Protein AF-A0A085F1J5-F1 (afdb_monomer_lite)

Foldseek 3Di:
DDDDPPPDPPPPPPFPPWDKDWCPPPDQVCSQVVVCVVCVVPDDDDPDDPDPTGKTKMKTWGDDPPDIDIDIDIDDDDD

Radius of gyration: 20.01 Å; chains: 1; bounding box: 60×41×41 Å

Structure (mmCIF, N/CA/C/O backbone):
data_AF-A0A085F1J5-F1
#
_entry.id   AF-A0A085F1J5-F1
#
loop_
_atom_site.group_PDB
_atom_site.id
_atom_site.type_symbol
_atom_site.label_atom_id
_atom_site.label_alt_id
_atom_site.label_comp_id
_atom_site.label_asym_id
_atom_site.label_entity_id
_atom_site.label_seq_id
_atom_site.pdbx_PDB_ins_code
_atom_site.Cartn_x
_atom_site.Cartn_y
_atom_site.Cartn_z
_atom_site.occupancy
_atom_site.B_iso_or_equiv
_atom_site.auth_seq_id
_atom_site.auth_comp_id
_atom_site.auth_asym_id
_atom_site.auth_atom_id
_atom_site.pdbx_PDB_model_num
ATOM 1 N N . MET A 1 1 ? 50.979 28.424 -20.241 1.00 43.66 1 MET A N 1
ATOM 2 C CA . MET A 1 1 ? 50.511 28.177 -18.862 1.00 43.66 1 MET A CA 1
ATOM 3 C C . MET A 1 1 ? 49.110 28.756 -18.746 1.00 43.66 1 MET A C 1
ATOM 5 O O . MET A 1 1 ? 48.961 29.914 -18.385 1.00 43.66 1 MET A O 1
ATOM 9 N N . LEU A 1 2 ? 48.105 27.990 -19.172 1.00 42.03 2 LEU A N 1
ATOM 10 C CA . LEU A 1 2 ? 46.689 28.297 -18.968 1.00 42.03 2 LEU A CA 1
ATOM 11 C C . LEU A 1 2 ? 46.179 27.232 -18.005 1.00 42.03 2 LEU A C 1
ATOM 13 O O . LEU A 1 2 ? 46.324 26.043 -18.282 1.00 42.03 2 LEU A O 1
ATOM 17 N N . GLY A 1 3 ? 45.707 27.676 -16.845 1.00 43.25 3 GLY A N 1
ATOM 18 C CA . GLY A 1 3 ? 45.069 26.812 -15.870 1.00 43.25 3 GLY A CA 1
ATOM 19 C C . GLY A 1 3 ? 43.688 26.407 -16.363 1.00 43.25 3 GLY A C 1
ATOM 20 O O . GLY A 1 3 ? 42.913 27.257 -16.794 1.00 43.25 3 GLY A O 1
ATOM 21 N N . ASP A 1 4 ? 43.391 25.121 -16.255 1.00 39.38 4 ASP A N 1
ATOM 22 C CA . ASP A 1 4 ? 42.028 24.626 -16.150 1.00 39.38 4 ASP A CA 1
ATOM 23 C C . ASP A 1 4 ? 41.934 23.936 -14.790 1.00 39.38 4 ASP A C 1
ATOM 25 O O . ASP A 1 4 ? 42.405 22.815 -14.580 1.00 39.38 4 ASP A O 1
ATOM 29 N N . SER A 1 5 ? 41.400 24.687 -13.832 1.00 51.59 5 SER A N 1
ATOM 30 C CA . SER A 1 5 ? 40.830 24.131 -12.618 1.00 51.59 5 SER A CA 1
ATOM 31 C C . SER A 1 5 ? 39.517 23.468 -13.011 1.00 51.59 5 SER A C 1
ATOM 33 O O . SER A 1 5 ? 38.463 24.103 -12.955 1.00 51.59 5 SER A O 1
ATOM 35 N N . SER A 1 6 ? 39.570 22.192 -13.385 1.00 51.28 6 SER A N 1
ATOM 36 C CA . SER A 1 6 ? 38.368 21.383 -13.563 1.00 51.28 6 SER A CA 1
ATOM 37 C C . SER A 1 6 ? 37.775 21.088 -12.185 1.00 51.28 6 SER A C 1
ATOM 39 O O . SER A 1 6 ? 38.055 20.076 -11.542 1.00 51.28 6 SER A O 1
ATOM 41 N N . GLY A 1 7 ? 37.008 22.066 -11.702 1.00 41.09 7 GLY A N 1
ATOM 42 C CA . GLY A 1 7 ? 36.172 21.987 -10.519 1.00 41.09 7 GLY A CA 1
ATOM 43 C C . GLY A 1 7 ? 35.117 20.903 -10.695 1.00 41.09 7 GLY A C 1
ATOM 44 O O . GLY A 1 7 ? 34.507 20.769 -11.755 1.00 41.09 7 GLY A O 1
ATOM 45 N N . GLY A 1 8 ? 34.936 20.110 -9.641 1.00 51.25 8 GLY A N 1
ATOM 46 C CA . GLY A 1 8 ? 34.025 18.981 -9.627 1.00 51.25 8 GLY A CA 1
ATOM 47 C C . GLY A 1 8 ? 32.598 19.399 -9.955 1.00 51.25 8 GLY A C 1
ATOM 48 O O . GLY A 1 8 ? 31.959 20.133 -9.204 1.00 51.25 8 GLY A O 1
ATOM 49 N N . VAL A 1 9 ? 32.070 18.849 -11.043 1.00 46.03 9 VAL A N 1
ATOM 50 C CA . VAL A 1 9 ? 30.629 18.731 -11.223 1.00 46.03 9 VAL A CA 1
ATOM 51 C C . VAL A 1 9 ? 30.221 17.505 -10.421 1.00 46.03 9 VAL A C 1
ATOM 53 O O . VAL A 1 9 ? 30.142 16.391 -10.934 1.00 46.03 9 VAL A O 1
ATOM 56 N N . GLY A 1 10 ? 30.021 17.701 -9.117 1.00 47.59 10 GLY A N 1
ATOM 57 C CA . GLY A 1 10 ? 29.155 16.813 -8.360 1.00 47.59 10 GLY A CA 1
ATOM 58 C C . GLY A 1 10 ? 27.784 16.929 -9.001 1.00 47.59 10 GLY A C 1
ATOM 59 O O . GLY A 1 10 ? 27.044 17.861 -8.699 1.00 47.59 10 GLY A O 1
ATOM 60 N N . ALA A 1 11 ? 27.496 16.058 -9.968 1.00 53.16 11 ALA A N 1
ATOM 61 C CA . ALA A 1 11 ? 26.168 15.929 -10.526 1.00 53.16 11 ALA A CA 1
ATOM 62 C C . ALA A 1 11 ? 25.256 15.625 -9.339 1.00 53.16 11 ALA A C 1
ATOM 64 O O . ALA A 1 11 ? 25.309 14.532 -8.775 1.00 53.16 11 ALA A O 1
ATOM 65 N N . ASN A 1 12 ? 24.491 16.626 -8.897 1.00 53.31 12 ASN A N 1
ATOM 66 C CA . ASN A 1 12 ? 23.381 16.393 -7.995 1.00 53.31 12 ASN A CA 1
ATOM 67 C C . ASN A 1 12 ? 22.492 15.413 -8.746 1.00 53.31 12 ASN A C 1
ATOM 69 O O . ASN A 1 12 ? 21.873 15.792 -9.737 1.00 53.31 12 ASN A O 1
ATOM 73 N N . ALA A 1 13 ? 22.545 14.140 -8.355 1.00 56.09 13 ALA A N 1
ATOM 74 C CA . ALA A 1 13 ? 21.696 13.121 -8.929 1.00 56.09 13 ALA A CA 1
ATOM 75 C C . ALA A 1 13 ? 20.266 13.584 -8.667 1.00 56.09 13 ALA A C 1
ATOM 77 O O . ALA A 1 13 ? 19.799 13.568 -7.527 1.00 56.09 13 ALA A O 1
ATOM 78 N N . GLU A 1 14 ? 19.626 14.106 -9.706 1.00 52.16 14 GLU A N 1
ATOM 79 C CA . GLU A 1 14 ? 18.243 14.528 -9.655 1.00 52.16 14 GLU A CA 1
ATOM 80 C C . GLU A 1 14 ? 17.450 13.249 -9.408 1.00 52.16 14 GLU A C 1
ATOM 82 O O . GLU A 1 14 ? 17.333 12.388 -10.281 1.00 52.16 14 GLU A O 1
ATOM 87 N N . VAL A 1 15 ? 17.050 13.042 -8.151 1.00 57.34 15 VAL A N 1
ATOM 88 C CA . VAL A 1 15 ? 16.300 11.855 -7.761 1.00 57.34 15 VAL A CA 1
ATOM 89 C C . VAL A 1 15 ? 15.005 11.909 -8.571 1.00 57.34 15 VAL A C 1
ATOM 91 O O . VAL A 1 15 ? 14.268 12.888 -8.420 1.00 57.34 15 VAL A O 1
ATOM 94 N N . PRO A 1 16 ? 14.720 10.914 -9.433 1.00 61.00 16 PRO A N 1
ATOM 95 C CA . PRO A 1 16 ? 13.507 10.914 -10.239 1.00 61.00 16 PRO A CA 1
ATOM 96 C C . PRO A 1 16 ? 12.300 11.151 -9.336 1.00 61.00 16 PRO A C 1
ATOM 98 O O . PRO A 1 16 ? 12.275 10.626 -8.221 1.00 61.00 16 PRO A O 1
ATOM 101 N N . ALA A 1 17 ? 11.320 11.943 -9.779 1.00 65.50 17 ALA A N 1
ATOM 102 C CA . ALA A 1 17 ? 10.108 12.199 -9.004 1.00 65.5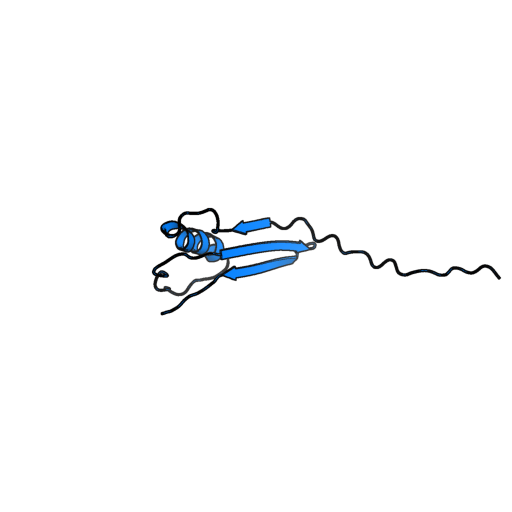0 17 ALA A CA 1
ATOM 103 C C . ALA A 1 17 ? 9.454 10.856 -8.633 1.00 65.50 17 ALA A C 1
ATOM 105 O O . ALA A 1 17 ? 8.872 10.175 -9.475 1.00 65.50 17 ALA A O 1
ATOM 106 N N . GLY A 1 18 ? 9.651 10.432 -7.385 1.00 74.88 18 GLY A N 1
ATOM 107 C CA . GLY A 1 18 ? 9.256 9.108 -6.931 1.00 74.88 18 GLY A CA 1
ATOM 108 C C . GLY A 1 18 ? 7.745 9.008 -6.780 1.00 74.88 18 GLY A C 1
ATOM 109 O O . GLY A 1 18 ? 7.081 9.980 -6.418 1.00 74.88 18 GLY A O 1
ATOM 110 N N . GLN A 1 19 ? 7.194 7.821 -7.012 1.00 87.38 19 GLN A N 1
ATOM 111 C CA . GLN A 1 19 ? 5.800 7.561 -6.682 1.00 87.38 19 GLN A CA 1
ATOM 112 C C . GLN A 1 19 ? 5.665 7.460 -5.161 1.00 87.38 19 GLN A C 1
ATOM 114 O O . GLN A 1 19 ? 6.408 6.716 -4.516 1.00 87.38 19 GLN A O 1
ATOM 119 N N . VAL A 1 20 ? 4.712 8.198 -4.592 1.00 90.44 20 VAL A N 1
ATOM 120 C CA . VAL A 1 20 ? 4.445 8.198 -3.151 1.00 90.44 20 VAL A CA 1
ATOM 121 C C . VAL A 1 20 ? 3.087 7.567 -2.879 1.00 90.44 20 VAL A C 1
ATOM 123 O O . VAL A 1 20 ? 2.079 7.960 -3.458 1.00 90.44 20 VAL A O 1
ATOM 126 N N . PHE A 1 21 ? 3.071 6.612 -1.959 1.00 92.19 21 PHE A N 1
ATOM 127 C CA . PHE A 1 21 ? 1.880 6.103 -1.296 1.00 92.19 21 PHE A CA 1
ATOM 128 C C . PHE A 1 21 ? 1.914 6.549 0.170 1.00 92.19 21 PHE A C 1
ATOM 130 O O . PHE A 1 21 ? 2.961 6.481 0.818 1.00 92.19 21 PHE A O 1
ATOM 137 N N . SER A 1 22 ? 0.786 7.013 0.704 1.00 93.12 22 SER A N 1
ATOM 138 C CA . SER A 1 22 ? 0.663 7.454 2.095 1.00 93.12 22 SER A CA 1
ATOM 139 C C . SER A 1 22 ? -0.734 7.155 2.622 1.00 93.12 22 SER A C 1
ATOM 141 O O . SER A 1 22 ? -1.715 7.391 1.925 1.00 93.12 22 SER A O 1
ATOM 143 N N . THR A 1 23 ? -0.826 6.686 3.865 1.00 94.38 23 THR A N 1
ATOM 144 C CA . THR A 1 23 ? -2.104 6.524 4.580 1.00 94.38 23 THR A CA 1
ATOM 145 C C . THR A 1 23 ? -2.394 7.683 5.533 1.00 94.38 23 THR A C 1
ATOM 147 O O . THR A 1 23 ? -3.428 7.687 6.192 1.00 94.38 23 THR A O 1
ATOM 150 N N . HIS A 1 24 ? -1.503 8.676 5.625 1.00 92.75 24 HIS A N 1
ATOM 151 C CA . HIS A 1 24 ? -1.629 9.782 6.583 1.00 92.75 24 HIS A CA 1
ATOM 152 C C . HIS A 1 24 ? -2.909 10.604 6.397 1.00 92.75 24 HIS A C 1
ATOM 154 O O . HIS A 1 24 ? -3.433 11.127 7.377 1.00 92.75 24 HIS A O 1
ATOM 160 N N . ASP A 1 25 ? -3.418 10.669 5.168 1.00 93.00 25 ASP A N 1
ATOM 161 C CA . ASP A 1 25 ? -4.612 11.439 4.817 1.00 93.00 25 ASP A CA 1
ATOM 162 C C . ASP A 1 25 ? -5.909 10.614 4.926 1.00 93.00 25 ASP A C 1
ATOM 164 O O . ASP A 1 25 ? -6.995 11.124 4.660 1.00 93.00 25 ASP A O 1
ATOM 168 N N . LEU A 1 26 ? -5.811 9.339 5.328 1.00 92.62 26 LEU A N 1
ATOM 169 C CA . LEU A 1 26 ? -6.955 8.446 5.519 1.00 92.62 26 LEU A CA 1
ATOM 170 C C . LEU A 1 26 ? -7.428 8.439 6.981 1.00 92.62 26 LEU A C 1
ATOM 172 O O . LEU A 1 26 ? -6.606 8.582 7.899 1.00 92.62 26 LEU A O 1
ATOM 176 N N . PRO A 1 27 ? -8.725 8.179 7.235 1.00 93.06 27 PRO A N 1
ATOM 177 C CA . PRO A 1 27 ? -9.227 7.896 8.576 1.00 93.06 27 PRO A CA 1
ATOM 178 C C . PRO A 1 27 ? -8.464 6.742 9.232 1.00 93.06 27 PRO A C 1
ATOM 180 O O . PRO A 1 27 ? -8.176 5.738 8.586 1.00 93.06 27 PRO A O 1
ATOM 183 N N . ALA A 1 28 ? -8.180 6.842 10.536 1.00 89.31 28 ALA A N 1
ATOM 184 C CA . ALA A 1 28 ? -7.374 5.858 11.272 1.00 89.31 28 ALA A CA 1
ATOM 185 C C . ALA A 1 28 ? -7.860 4.403 11.115 1.00 89.31 28 ALA A C 1
ATOM 187 O O . ALA A 1 28 ? -7.034 3.496 11.061 1.00 89.31 28 ALA A O 1
ATOM 188 N N . SER A 1 29 ? -9.176 4.194 11.007 1.00 89.88 29 SER A N 1
ATOM 189 C CA . SER A 1 29 ? -9.813 2.888 10.793 1.00 89.88 29 SER A CA 1
ATOM 1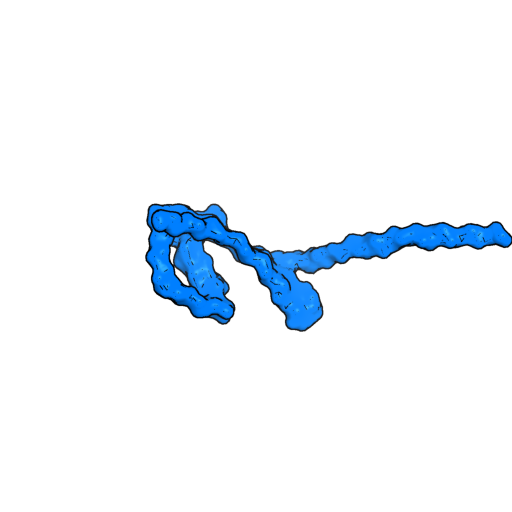90 C C . SER A 1 29 ? -9.521 2.259 9.429 1.00 89.88 29 SER A C 1
ATOM 192 O O . SER A 1 29 ? -9.688 1.058 9.272 1.00 89.88 29 SER A O 1
ATOM 194 N N . GLU A 1 30 ? -9.100 3.048 8.443 1.00 92.06 30 GLU A N 1
ATOM 195 C CA . GLU A 1 30 ? -8.871 2.604 7.061 1.00 92.06 30 GLU A CA 1
ATOM 196 C C . GLU A 1 30 ? -7.379 2.451 6.737 1.00 92.06 30 GLU A C 1
ATOM 198 O O . GLU A 1 30 ? -7.005 1.769 5.784 1.00 92.06 30 GLU A O 1
ATOM 203 N N . GLN A 1 31 ? -6.504 3.062 7.542 1.00 92.69 31 GLN A N 1
ATOM 204 C CA . GLN A 1 31 ? -5.072 3.150 7.257 1.00 92.69 31 GLN A CA 1
ATOM 205 C C . GLN A 1 31 ? -4.392 1.782 7.145 1.00 92.69 31 GLN A C 1
ATOM 207 O O . GLN A 1 31 ? -3.577 1.573 6.245 1.00 92.69 31 GLN A O 1
ATOM 212 N N . PHE A 1 32 ? -4.706 0.850 8.050 1.00 89.88 32 PHE A N 1
ATOM 213 C CA . PHE A 1 32 ? -4.078 -0.470 8.043 1.00 89.88 32 PHE A CA 1
ATOM 214 C C . PHE A 1 32 ? -4.492 -1.283 6.819 1.00 89.88 32 PHE A C 1
ATOM 216 O O . PHE A 1 32 ? -3.627 -1.822 6.136 1.00 89.88 32 PHE A O 1
ATOM 223 N N . GLU A 1 33 ? -5.787 -1.319 6.506 1.00 90.00 33 GLU A N 1
ATOM 224 C CA . GLU A 1 33 ? -6.304 -2.072 5.363 1.00 90.00 33 GLU A CA 1
ATOM 225 C C . GLU A 1 33 ? -5.789 -1.502 4.035 1.00 90.00 33 GLU A C 1
ATOM 227 O O . GLU A 1 33 ? -5.323 -2.258 3.182 1.00 90.00 33 GLU A O 1
ATOM 232 N N . ALA A 1 34 ? -5.760 -0.173 3.888 1.00 91.94 34 ALA A N 1
ATOM 233 C CA . ALA A 1 34 ? -5.199 0.479 2.705 1.00 91.94 34 ALA A CA 1
ATOM 234 C C . ALA A 1 34 ? -3.708 0.149 2.515 1.00 91.94 34 ALA A C 1
ATOM 236 O O . ALA A 1 34 ? -3.265 -0.160 1.408 1.00 91.94 34 ALA A O 1
ATOM 237 N N . TRP A 1 35 ? -2.920 0.172 3.596 1.00 91.56 35 TRP A N 1
ATOM 238 C CA . TRP A 1 35 ? -1.522 -0.255 3.546 1.00 91.56 35 TRP A CA 1
ATOM 239 C C . TRP A 1 35 ? -1.387 -1.748 3.224 1.00 91.56 35 TRP A C 1
ATOM 241 O O . TRP A 1 35 ? -0.553 -2.114 2.396 1.00 91.56 35 TRP A O 1
ATOM 251 N N . ARG A 1 36 ? -2.213 -2.601 3.842 1.00 88.88 36 ARG A N 1
ATOM 252 C CA . ARG A 1 36 ? -2.199 -4.057 3.663 1.00 88.88 36 ARG A CA 1
ATOM 253 C C . ARG A 1 36 ? -2.418 -4.425 2.200 1.00 88.88 36 ARG A C 1
ATOM 255 O O . ARG A 1 36 ? -1.637 -5.200 1.658 1.00 88.88 36 ARG A O 1
ATOM 262 N N . GLN A 1 37 ? -3.419 -3.821 1.561 1.00 90.31 37 GLN A N 1
ATOM 263 C CA . GLN A 1 37 ? -3.704 -3.997 0.135 1.00 90.31 37 GLN A CA 1
ATOM 264 C C . GLN A 1 37 ? -2.552 -3.494 -0.746 1.00 90.31 37 GLN A C 1
ATOM 266 O O . GLN A 1 37 ? -2.148 -4.176 -1.684 1.00 90.31 37 GLN A O 1
ATOM 271 N N . HIS A 1 38 ? -1.963 -2.339 -0.415 1.00 89.88 38 HIS A N 1
ATOM 272 C CA . HIS A 1 38 ? -0.835 -1.785 -1.170 1.00 89.88 38 HIS A CA 1
ATOM 273 C C . HIS A 1 38 ? 0.406 -2.693 -1.173 1.00 89.88 38 HIS A C 1
ATOM 275 O O . HIS A 1 38 ? 1.127 -2.754 -2.170 1.00 89.88 38 HIS A O 1
ATOM 281 N N . VAL A 1 39 ? 0.697 -3.370 -0.058 1.00 87.69 39 VAL A N 1
ATOM 282 C CA . VAL A 1 39 ? 1.902 -4.209 0.061 1.00 87.69 39 VAL A CA 1
ATOM 283 C C . VAL A 1 39 ? 1.649 -5.683 -0.238 1.00 87.69 39 VAL A C 1
ATOM 285 O O . VAL A 1 39 ? 2.608 -6.383 -0.554 1.00 87.69 39 VAL A O 1
ATOM 288 N N . SER A 1 40 ? 0.396 -6.153 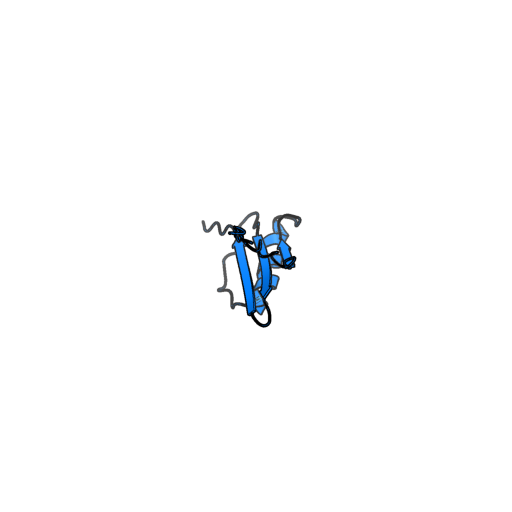-0.201 1.00 86.25 40 SER A N 1
ATOM 289 C CA . SER A 1 40 ? 0.055 -7.559 -0.467 1.00 86.25 40 SER A CA 1
ATOM 29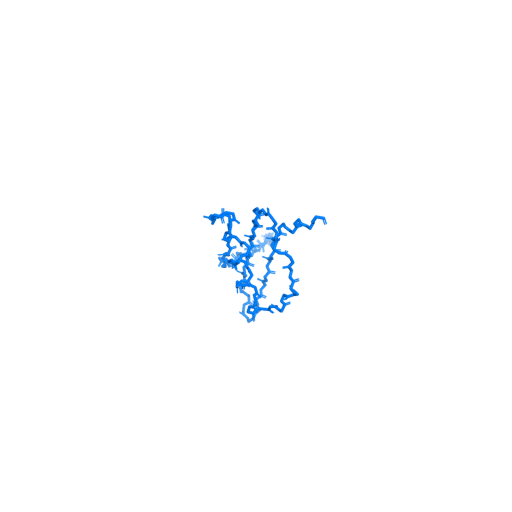0 C C . SER A 1 40 ? 0.418 -8.024 -1.875 1.00 86.25 40 SER A C 1
ATOM 292 O O . SER A 1 40 ? 0.631 -9.209 -2.093 1.00 86.25 40 SER A O 1
ATOM 294 N N . GLU A 1 41 ? 0.519 -7.095 -2.828 1.00 79.94 41 GLU A N 1
ATOM 295 C CA . GLU A 1 41 ? 0.989 -7.394 -4.185 1.00 79.94 41 GLU A CA 1
ATOM 296 C C . GLU A 1 41 ? 2.491 -7.721 -4.234 1.00 79.94 41 GLU A C 1
ATOM 298 O O . GLU A 1 41 ? 2.954 -8.368 -5.169 1.00 79.94 41 GLU A O 1
ATOM 303 N N . MET A 1 42 ? 3.263 -7.262 -3.243 1.00 82.00 42 MET A N 1
ATOM 304 C CA . MET A 1 42 ? 4.721 -7.408 -3.200 1.00 82.00 42 MET A CA 1
ATOM 305 C C . MET A 1 42 ? 5.186 -8.458 -2.193 1.00 82.00 42 MET A C 1
ATOM 307 O O . MET A 1 42 ? 6.197 -9.117 -2.424 1.00 82.00 42 MET A O 1
ATOM 311 N N . ILE A 1 43 ? 4.497 -8.582 -1.058 1.00 82.12 43 ILE A N 1
ATOM 312 C CA . ILE A 1 43 ? 4.877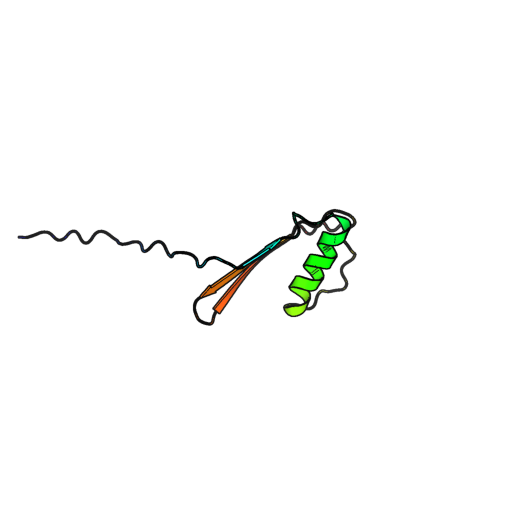 -9.477 0.035 1.00 82.12 43 ILE A CA 1
ATOM 313 C C . ILE A 1 43 ? 3.655 -10.184 0.606 1.00 82.12 43 ILE A C 1
ATOM 315 O O . ILE A 1 43 ? 2.592 -9.588 0.782 1.00 82.12 43 ILE A O 1
ATOM 319 N N . GLU A 1 44 ? 3.831 -11.452 0.967 1.00 80.44 44 GLU A N 1
ATOM 320 C CA . GLU A 1 44 ? 2.849 -12.152 1.781 1.00 80.44 44 GLU A CA 1
ATOM 321 C C . GLU A 1 44 ? 2.940 -11.629 3.217 1.00 80.44 44 GLU A C 1
ATOM 323 O O . GLU A 1 44 ? 3.995 -11.667 3.857 1.00 80.44 44 GLU A O 1
ATOM 328 N N . LEU A 1 45 ? 1.832 -11.089 3.714 1.00 78.38 45 LEU A N 1
ATOM 329 C CA . LEU A 1 45 ? 1.735 -10.641 5.092 1.00 78.38 45 LEU A CA 1
ATOM 330 C C . LEU A 1 45 ? 1.254 -11.802 5.953 1.00 78.38 45 LEU A C 1
ATOM 332 O O . LEU A 1 45 ? 0.181 -12.356 5.709 1.00 78.38 45 LEU A O 1
ATOM 336 N N . SER A 1 46 ? 2.006 -12.120 7.008 1.00 75.75 46 SER A N 1
ATOM 337 C CA . SER A 1 46 ? 1.497 -12.973 8.081 1.00 75.75 46 SER A CA 1
ATOM 338 C C . SER A 1 46 ? 0.158 -12.418 8.580 1.00 75.75 46 SER A C 1
ATOM 340 O O . SER A 1 46 ? -0.002 -11.193 8.578 1.00 75.75 46 SER A O 1
ATOM 342 N N . PRO A 1 47 ? -0.777 -13.269 9.047 1.00 62.03 47 PRO A N 1
ATOM 343 C CA . PRO A 1 47 ? -2.009 -12.809 9.671 1.00 62.03 47 PRO A CA 1
ATOM 344 C C . PRO A 1 47 ? -1.662 -11.964 10.900 1.00 62.03 47 PRO A C 1
ATOM 346 O O . PRO A 1 47 ? -1.434 -12.463 12.002 1.00 62.03 47 PRO A O 1
ATOM 349 N N . ALA A 1 48 ? -1.528 -10.663 10.677 1.00 63.12 48 ALA A N 1
ATOM 350 C CA . ALA A 1 48 ? -1.197 -9.697 11.692 1.00 63.12 48 ALA A CA 1
ATOM 351 C C . ALA A 1 48 ? -2.491 -9.375 12.425 1.00 63.12 48 ALA A C 1
ATOM 353 O O . ALA A 1 48 ? -3.519 -9.096 11.806 1.00 63.12 48 ALA A O 1
ATOM 354 N N . ARG A 1 49 ? -2.441 -9.400 13.756 1.00 66.56 49 ARG A N 1
ATOM 355 C CA . ARG A 1 49 ? -3.486 -8.769 14.554 1.00 66.56 49 ARG A CA 1
ATOM 356 C C . ARG A 1 49 ? -3.588 -7.317 14.094 1.00 66.56 49 ARG A C 1
ATOM 358 O O . ARG A 1 49 ? -2.568 -6.625 14.091 1.00 66.56 49 ARG A O 1
ATOM 365 N N . GLU A 1 50 ? -4.785 -6.882 13.706 1.00 69.88 50 GLU A N 1
ATOM 366 C CA . GLU A 1 50 ? -4.979 -5.493 13.301 1.00 69.88 50 GLU A CA 1
ATOM 367 C C . GLU A 1 50 ? -4.498 -4.558 14.420 1.00 69.88 50 GLU A C 1
ATOM 369 O O . GLU A 1 50 ? -4.787 -4.798 15.604 1.00 69.88 50 GLU A O 1
ATOM 374 N N . PRO A 1 51 ? -3.733 -3.511 14.080 1.00 71.25 51 PRO A N 1
ATOM 375 C CA . PRO A 1 51 ? -3.349 -2.508 15.050 1.00 71.25 51 PRO A CA 1
ATOM 376 C C . PRO A 1 51 ? -4.623 -1.850 15.587 1.00 71.25 51 PRO A C 1
ATOM 378 O O . PRO A 1 51 ? -5.441 -1.344 14.829 1.00 71.25 51 PRO A O 1
ATOM 381 N N . GLY A 1 52 ? -4.797 -1.844 16.911 1.00 74.12 52 GLY A N 1
ATOM 382 C CA . GLY A 1 52 ? -5.988 -1.293 17.573 1.00 74.12 52 GLY A CA 1
ATOM 383 C C . GLY A 1 52 ? -6.094 0.240 17.537 1.00 74.12 52 GLY A C 1
ATOM 384 O O . GLY A 1 52 ? -6.679 0.828 18.441 1.00 74.12 52 GLY A O 1
ATOM 385 N N . GLY A 1 53 ? -5.471 0.903 16.561 1.00 82.25 53 GLY A N 1
A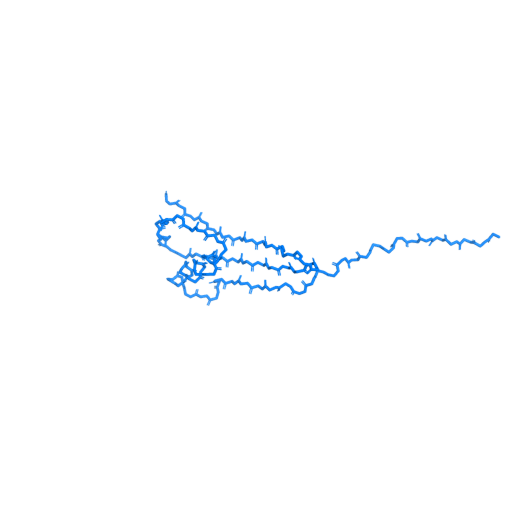TOM 386 C CA . GLY A 1 53 ? -5.387 2.356 16.443 1.00 82.25 53 GLY A CA 1
ATOM 387 C C . GLY A 1 53 ? -4.791 2.795 15.105 1.00 82.25 53 GLY A C 1
ATOM 388 O O . GLY A 1 53 ? -4.617 1.986 14.200 1.00 82.25 53 GLY A O 1
ATOM 389 N N . ALA A 1 54 ? -4.466 4.087 14.987 1.00 86.88 54 ALA A N 1
ATOM 390 C CA . ALA A 1 54 ? -3.932 4.665 13.752 1.00 86.88 54 ALA A CA 1
ATOM 391 C C . ALA A 1 54 ? -2.676 3.934 13.247 1.00 86.88 54 ALA A C 1
ATOM 393 O O . ALA A 1 54 ? -1.773 3.604 14.024 1.00 86.88 54 ALA A O 1
ATOM 394 N N . PHE A 1 55 ? -2.607 3.757 11.929 1.00 89.69 55 PHE A N 1
ATOM 395 C CA . PHE A 1 55 ? -1.541 3.074 11.211 1.00 89.69 55 PHE A CA 1
ATOM 396 C C . PHE A 1 55 ? -0.924 3.972 10.118 1.00 89.69 55 PHE A C 1
ATOM 398 O O . PHE A 1 55 ? -1.097 3.732 8.920 1.00 89.69 55 PHE A O 1
ATOM 405 N N . PRO A 1 56 ? -0.189 5.033 10.494 1.00 90.56 56 PRO A N 1
ATOM 406 C CA . PRO A 1 56 ? 0.472 5.882 9.517 1.00 90.56 56 PRO A CA 1
ATOM 407 C C . PRO A 1 56 ? 1.584 5.097 8.813 1.00 90.56 56 PRO A C 1
ATOM 409 O O . PRO A 1 56 ? 2.534 4.608 9.439 1.00 90.56 56 PRO A O 1
ATOM 412 N N . ALA A 1 57 ? 1.457 5.000 7.496 1.00 91.38 57 ALA A N 1
ATOM 413 C CA . ALA A 1 57 ? 2.400 4.349 6.613 1.00 91.38 57 ALA A CA 1
ATOM 414 C C . ALA A 1 57 ? 2.713 5.263 5.429 1.00 91.38 57 ALA A C 1
ATOM 416 O O . ALA A 1 57 ? 1.862 6.017 4.949 1.00 91.38 57 ALA A O 1
ATOM 417 N N . GLN A 1 58 ? 3.954 5.188 4.966 1.00 93.38 58 GLN A N 1
ATOM 418 C CA . GLN A 1 58 ? 4.411 5.858 3.763 1.00 93.38 58 GLN A CA 1
ATOM 419 C C . GLN A 1 58 ? 5.356 4.938 3.000 1.00 93.38 58 GLN A C 1
ATOM 421 O O . GLN A 1 58 ? 6.290 4.373 3.572 1.00 93.38 58 GLN A O 1
ATOM 426 N N . THR A 1 59 ? 5.138 4.843 1.695 1.00 91.25 59 THR A N 1
ATOM 427 C CA . THR A 1 59 ? 6.031 4.152 0.774 1.00 91.25 59 THR A CA 1
ATOM 428 C C . THR A 1 59 ? 6.418 5.105 -0.345 1.00 91.25 59 THR A C 1
ATOM 430 O O . THR A 1 59 ? 5.569 5.762 -0.939 1.00 91.25 59 THR A O 1
ATOM 433 N N . MET A 1 60 ? 7.711 5.183 -0.630 1.00 92.00 60 MET A N 1
ATOM 434 C CA . MET A 1 60 ? 8.263 5.911 -1.767 1.00 92.00 60 MET A CA 1
ATOM 435 C C . MET A 1 60 ? 8.943 4.926 -2.705 1.00 92.00 60 MET A C 1
ATOM 437 O O . MET A 1 60 ? 9.664 4.034 -2.248 1.00 92.00 60 MET A O 1
ATOM 441 N N . ARG A 1 61 ? 8.715 5.092 -4.006 1.00 91.00 61 ARG A N 1
ATOM 442 C CA . ARG A 1 61 ? 9.332 4.278 -5.051 1.00 91.00 61 ARG A CA 1
ATOM 443 C C . ARG A 1 61 ? 10.057 5.158 -6.050 1.00 91.00 61 ARG A C 1
ATOM 445 O O . ARG A 1 61 ? 9.499 6.145 -6.520 1.00 91.00 61 ARG A O 1
ATOM 452 N N . TRP A 1 62 ? 11.270 4.763 -6.401 1.00 91.25 62 TRP A N 1
ATOM 453 C CA . TRP A 1 62 ? 12.072 5.406 -7.436 1.00 91.25 62 TRP A CA 1
ATOM 454 C C . TRP A 1 62 ? 12.459 4.374 -8.482 1.00 91.25 62 TRP A C 1
ATOM 456 O O . TRP A 1 62 ? 12.816 3.248 -8.135 1.00 91.25 62 TRP A O 1
ATOM 466 N N . GLN A 1 63 ? 12.409 4.768 -9.750 1.00 88.94 63 GLN A N 1
ATOM 467 C CA . GLN A 1 63 ? 12.864 3.941 -10.857 1.00 88.94 63 GLN A CA 1
ATOM 468 C C . GLN A 1 63 ? 14.212 4.459 -11.359 1.00 88.94 63 GLN A C 1
ATOM 470 O O . GLN A 1 63 ? 14.357 5.646 -11.645 1.00 88.94 63 GLN A O 1
ATOM 475 N N . LEU A 1 64 ? 15.188 3.562 -11.477 1.00 87.25 64 LEU A N 1
ATOM 476 C CA . LEU A 1 64 ? 16.494 3.832 -12.067 1.00 87.25 64 LEU A CA 1
ATOM 477 C C . LEU A 1 64 ? 16.760 2.792 -13.156 1.00 87.25 64 LEU A C 1
ATOM 479 O O . LEU A 1 64 ? 17.190 1.674 -12.868 1.00 87.25 64 LEU A O 1
ATOM 483 N N . GLY A 1 65 ? 16.464 3.158 -14.405 1.00 88.06 65 GLY A N 1
ATOM 484 C CA . GLY A 1 65 ? 16.434 2.201 -15.511 1.00 88.06 65 GLY A CA 1
ATOM 485 C C . GLY A 1 65 ? 15.416 1.095 -15.228 1.00 88.06 65 GLY A C 1
ATOM 486 O O . GLY A 1 65 ? 14.236 1.383 -15.023 1.00 88.06 65 GLY A O 1
ATOM 487 N N . ASP A 1 66 ? 15.896 -0.143 -15.148 1.00 90.31 66 ASP A N 1
ATOM 488 C CA . ASP A 1 66 ? 15.074 -1.331 -14.880 1.00 90.31 66 ASP A CA 1
ATOM 489 C C . ASP A 1 66 ? 14.989 -1.692 -13.384 1.00 90.31 66 ASP A C 1
ATOM 491 O O . ASP A 1 66 ? 14.348 -2.674 -13.010 1.00 90.31 66 ASP A O 1
ATOM 495 N N . LEU A 1 67 ? 15.637 -0.918 -12.505 1.00 88.12 67 LEU A N 1
ATOM 496 C CA . LEU A 1 67 ? 15.614 -1.144 -11.060 1.00 88.12 67 LEU A CA 1
ATOM 497 C C . LEU A 1 67 ? 14.549 -0.282 -10.383 1.00 88.12 67 LEU A C 1
ATOM 499 O O . LEU A 1 67 ? 14.494 0.932 -10.589 1.00 88.12 67 LEU A O 1
ATOM 503 N N . ILE A 1 68 ? 13.753 -0.901 -9.507 1.00 89.38 68 ILE A N 1
ATOM 504 C CA . ILE A 1 68 ? 12.812 -0.204 -8.624 1.00 89.38 68 ILE A CA 1
ATOM 505 C C . ILE A 1 68 ? 13.355 -0.238 -7.198 1.00 89.38 68 ILE A C 1
ATOM 507 O O . ILE A 1 68 ? 13.486 -1.296 -6.584 1.00 89.38 68 ILE A O 1
ATOM 511 N N . PHE A 1 69 ? 13.621 0.942 -6.649 1.00 89.12 69 PHE A N 1
ATOM 512 C CA . PHE A 1 69 ? 13.980 1.123 -5.250 1.00 89.12 69 PHE A CA 1
ATOM 513 C C . PHE A 1 69 ? 12.738 1.500 -4.463 1.00 89.12 69 PHE A C 1
ATOM 515 O O . PHE A 1 69 ? 12.065 2.473 -4.795 1.00 89.12 69 PHE A O 1
ATOM 522 N N . THR A 1 70 ? 12.456 0.756 -3.397 1.00 89.62 70 THR A N 1
ATOM 523 C CA . THR A 1 70 ? 11.313 1.021 -2.521 1.00 89.62 70 THR A CA 1
ATOM 524 C C . THR A 1 70 ? 11.800 1.327 -1.115 1.00 89.62 70 THR A C 1
ATOM 526 O O . THR A 1 70 ? 12.528 0.536 -0.517 1.00 89.62 70 THR A O 1
ATOM 529 N N . ARG A 1 71 ? 11.371 2.462 -0.562 1.00 89.69 71 ARG A N 1
ATOM 530 C CA . ARG A 1 71 ? 11.514 2.786 0.860 1.00 89.69 71 ARG A CA 1
ATOM 531 C C . ARG A 1 71 ? 10.135 2.785 1.496 1.00 89.69 71 ARG A C 1
ATOM 533 O O . ARG A 1 71 ? 9.301 3.610 1.137 1.00 89.69 71 ARG A O 1
ATOM 540 N N . SER A 1 72 ? 9.931 1.907 2.471 1.00 87.81 72 SER A N 1
ATOM 541 C CA . SER A 1 72 ? 8.694 1.832 3.251 1.00 87.81 72 SER A CA 1
ATOM 542 C C . SER A 1 72 ? 8.969 2.174 4.710 1.00 87.81 72 SER A C 1
ATOM 544 O O . SER A 1 72 ? 9.912 1.658 5.308 1.00 87.81 72 SER A O 1
ATOM 546 N N . ILE A 1 73 ? 8.154 3.064 5.273 1.00 86.12 73 ILE A N 1
ATOM 547 C CA . ILE A 1 73 ? 8.160 3.429 6.688 1.00 86.12 73 ILE A CA 1
ATOM 548 C C . ILE A 1 73 ? 6.746 3.239 7.210 1.00 86.12 73 ILE A C 1
ATOM 550 O O . ILE A 1 73 ? 5.803 3.882 6.753 1.00 86.12 73 ILE A O 1
ATOM 554 N N . ASN A 1 74 ? 6.606 2.385 8.208 1.00 82.06 74 ASN A N 1
ATOM 555 C CA . ASN A 1 74 ? 5.336 2.096 8.848 1.00 82.06 74 ASN A CA 1
ATOM 556 C C . ASN A 1 74 ? 5.590 1.936 10.345 1.00 82.06 74 ASN A C 1
ATOM 558 O O . ASN A 1 74 ? 6.489 1.204 10.763 1.00 82.06 74 ASN A O 1
ATOM 562 N N . ARG A 1 75 ? 4.820 2.653 11.171 1.00 69.31 75 ARG A N 1
ATOM 563 C CA . ARG A 1 75 ? 4.889 2.490 12.628 1.00 69.31 75 ARG A CA 1
ATOM 564 C C . ARG A 1 75 ? 4.054 1.285 13.030 1.00 69.31 75 ARG A C 1
ATOM 566 O O . ARG A 1 75 ? 2.862 1.400 13.292 1.00 69.31 75 ARG A O 1
ATOM 573 N N . LEU A 1 76 ? 4.703 0.133 13.127 1.00 64.12 76 LEU A N 1
ATOM 574 C CA . LEU A 1 76 ? 4.117 -1.028 13.783 1.00 64.12 76 LEU A CA 1
ATOM 575 C C . LEU A 1 76 ? 4.201 -0.815 15.298 1.00 64.12 76 LEU A C 1
ATOM 577 O O . LEU A 1 76 ? 5.283 -0.854 15.881 1.00 64.12 76 LEU A O 1
ATOM 581 N N . LYS A 1 77 ? 3.061 -0.550 15.937 1.00 56.41 77 LYS A N 1
ATOM 582 C CA . LYS A 1 77 ? 2.924 -0.717 17.385 1.00 56.41 77 LYS A CA 1
ATOM 583 C C . LYS A 1 77 ? 2.282 -2.074 17.629 1.00 56.41 77 LYS A C 1
ATOM 585 O O . LYS A 1 77 ? 1.076 -2.219 17.455 1.00 56.41 77 LYS A O 1
ATOM 590 N N . PHE A 1 78 ? 3.096 -3.052 18.007 1.00 49.28 78 PHE A N 1
ATOM 591 C CA . PHE A 1 78 ? 2.587 -4.284 18.598 1.00 49.28 78 PHE A CA 1
ATOM 592 C C . PHE A 1 78 ? 2.401 -4.047 20.107 1.00 49.28 78 PHE A C 1
ATOM 594 O O . PHE A 1 78 ? 3.280 -3.419 20.705 1.00 49.28 78 PHE A O 1
ATOM 601 N N . PRO A 1 79 ? 1.254 -4.436 20.691 1.00 51.62 79 PRO A N 1
ATOM 602 C CA . PRO A 1 79 ? 1.054 -4.404 22.138 1.00 51.62 79 PRO A CA 1
ATOM 603 C C . PRO A 1 79 ? 1.996 -5.366 22.867 1.00 51.62 79 PRO A C 1
ATOM 605 O O . PRO A 1 79 ? 2.369 -6.400 22.265 1.00 51.62 79 PRO A O 1
#

Sequence (79 aa):
MLGDSSGGVGANAEVPAGQVFSTHDLPASEQFEAWRQHVSEMIELSPAREPGGAFPAQTMRWQLGDLIFTRSINRLKFP

pLDDT: mean 76.74, std 17.18, range [39.38, 94.38]

Secondary structure (DSSP, 8-state):
------------------EEEE-TTS-HHHHHHHHHHHHHTTSPPP-PPPPSS---EEEEEEEETTEEEEEEEE-----